Protein AF-A0AAN5PL93-F1 (afdb_monomer_lite)

Secondary structure (DSSP, 8-state):
--S-S----SHHHHTBTTSSSPEEEPTTS-EEEEEE-TTBHHHHHHHHSSPPTT----B-EEEEE-BS-HHHHHHHHHHHHHHHHHHTT-SSHHHHHHH----PPPHHHHHHHS--SPPP-

pLDDT: mean 91.32, std 6.65, range [50.22, 97.56]

InterPro domains:
  IPR001093 IMP dehydrogenase/GMP reductase [PF00478] (1-116)
  IPR013785 Aldolase-type TIM barrel [G3DSA:3.20.20.70] (1-120)
  IPR050139 Guanosine monophosphate reductase [PTHR43170] (2-108)

Structure (mmCIF, N/CA/C/O backbone):
data_AF-A0AAN5PL93-F1
#
_entry.id   AF-A0AAN5PL93-F1
#
loop_
_atom_site.group_PDB
_atom_site.id
_atom_site.type_symbol
_atom_site.label_atom_id
_atom_site.label_alt_id
_atom_site.label_comp_id
_atom_site.label_asym_id
_atom_site.label_entity_id
_atom_site.label_seq_id
_atom_site.pdbx_PDB_ins_code
_atom_site.Cartn_x
_atom_site.Cartn_y
_atom_site.Cartn_z
_atom_site.occupancy
_atom_site.B_iso_or_equiv
_atom_site.auth_seq_id
_atom_site.auth_comp_id
_atom_site.auth_asym_id
_atom_site.auth_atom_id
_atom_site.pdbx_PDB_model_num
ATOM 1 N N . ALA A 1 1 ? 10.162 -5.869 -11.481 1.00 78.00 1 ALA A N 1
ATOM 2 C CA . ALA A 1 1 ? 10.411 -4.452 -11.174 1.00 78.00 1 ALA A CA 1
ATOM 3 C C . ALA A 1 1 ? 11.634 -4.328 -10.265 1.00 78.00 1 ALA A C 1
ATOM 5 O O . ALA A 1 1 ? 12.730 -4.431 -10.782 1.00 78.00 1 ALA A O 1
ATOM 6 N N . PHE A 1 2 ? 11.489 -4.240 -8.940 1.00 90.56 2 PHE A N 1
ATOM 7 C CA . PHE A 1 2 ? 12.619 -4.037 -8.012 1.00 90.56 2 PHE A CA 1
ATOM 8 C C . PHE A 1 2 ? 12.999 -5.291 -7.197 1.00 90.56 2 PHE A C 1
ATOM 10 O O . PHE A 1 2 ? 13.472 -5.187 -6.073 1.00 90.56 2 PHE A O 1
ATOM 17 N N . GLY A 1 3 ? 12.771 -6.485 -7.754 1.00 91.88 3 GLY A N 1
ATOM 18 C CA . GLY A 1 3 ? 13.280 -7.753 -7.205 1.00 91.88 3 GLY A CA 1
ATOM 19 C C . GLY A 1 3 ? 12.397 -8.500 -6.196 1.00 91.88 3 GLY A C 1
ATOM 20 O O . GLY A 1 3 ? 12.710 -9.640 -5.890 1.00 91.88 3 GLY A O 1
ATOM 21 N N . ALA A 1 4 ? 11.294 -7.928 -5.706 1.00 94.69 4 ALA A N 1
ATOM 22 C CA . ALA A 1 4 ? 10.377 -8.657 -4.819 1.00 94.69 4 ALA A CA 1
ATOM 23 C C . ALA A 1 4 ? 9.533 -9.699 -5.581 1.00 94.69 4 ALA A C 1
ATOM 25 O O . ALA A 1 4 ? 8.988 -9.383 -6.645 1.00 94.69 4 ALA A O 1
ATOM 26 N N . ASP A 1 5 ? 9.390 -10.902 -5.014 1.00 92.94 5 ASP A N 1
ATOM 27 C CA . ASP A 1 5 ? 8.534 -11.983 -5.538 1.00 92.94 5 ASP A CA 1
ATOM 28 C C . ASP A 1 5 ? 7.089 -11.900 -5.027 1.00 92.94 5 ASP A C 1
ATOM 30 O O . ASP A 1 5 ? 6.148 -12.291 -5.716 1.00 92.94 5 ASP A O 1
ATOM 34 N N . PHE A 1 6 ? 6.906 -11.354 -3.824 1.00 94.75 6 PHE A N 1
ATOM 35 C CA . PHE A 1 6 ? 5.607 -11.113 -3.204 1.00 94.75 6 PHE A CA 1
ATOM 36 C C . PHE A 1 6 ? 5.630 -9.819 -2.389 1.00 94.75 6 PHE A C 1
ATOM 38 O O . PHE A 1 6 ? 6.686 -9.304 -2.019 1.00 94.75 6 PHE A O 1
ATOM 45 N N . VAL A 1 7 ? 4.440 -9.294 -2.099 1.00 95.12 7 VAL A N 1
ATOM 46 C CA . VAL A 1 7 ? 4.242 -8.120 -1.244 1.00 95.12 7 VAL A CA 1
ATOM 47 C C . VAL A 1 7 ? 3.190 -8.430 -0.187 1.00 95.12 7 VAL A C 1
ATOM 49 O O . VAL A 1 7 ? 2.241 -9.169 -0.441 1.00 95.12 7 VAL A O 1
ATOM 52 N N . MET A 1 8 ? 3.347 -7.849 1.000 1.00 95.75 8 MET A N 1
ATOM 53 C CA . MET A 1 8 ? 2.346 -7.906 2.063 1.00 95.75 8 MET A CA 1
ATOM 54 C C . MET A 1 8 ? 1.644 -6.553 2.153 1.00 95.75 8 MET A C 1
ATOM 56 O O . MET A 1 8 ? 2.301 -5.516 2.222 1.00 95.75 8 MET A O 1
ATOM 60 N N . ILE A 1 9 ? 0.310 -6.560 2.145 1.00 93.75 9 ILE A N 1
ATOM 61 C CA . ILE A 1 9 ? -0.490 -5.337 2.073 1.00 93.75 9 ILE A CA 1
ATOM 62 C C . ILE A 1 9 ? -1.494 -5.307 3.226 1.00 93.75 9 ILE A C 1
ATOM 64 O O . ILE A 1 9 ? -2.423 -6.106 3.269 1.00 93.75 9 ILE A O 1
ATOM 68 N N . GLY A 1 10 ? -1.323 -4.354 4.144 1.00 92.00 10 GLY A N 1
ATOM 69 C CA . GLY A 1 10 ? -2.272 -4.103 5.235 1.00 92.00 10 GLY A CA 1
ATOM 70 C C . GLY A 1 10 ? -3.355 -3.105 4.831 1.00 92.00 10 GLY A C 1
ATOM 71 O O . GLY A 1 10 ? -4.506 -3.469 4.605 1.00 92.00 10 GLY A O 1
ATOM 72 N N . GLY A 1 11 ? -2.975 -1.831 4.687 1.00 90.38 11 GLY A N 1
ATOM 73 C CA . GLY A 1 11 ? -3.920 -0.716 4.539 1.00 90.38 11 GLY A CA 1
ATOM 74 C C . GLY A 1 11 ? -4.930 -0.850 3.391 1.00 90.38 11 GLY A C 1
ATOM 75 O O . GLY A 1 11 ? -6.088 -0.484 3.565 1.00 90.38 11 GLY A O 1
ATOM 76 N N . MET A 1 12 ? -4.548 -1.427 2.243 1.00 91.81 12 MET A N 1
ATOM 77 C CA . MET A 1 12 ? -5.478 -1.581 1.107 1.00 91.81 12 MET A CA 1
ATOM 78 C C . MET A 1 12 ? -6.596 -2.600 1.371 1.00 91.81 12 MET A C 1
ATOM 80 O O . MET A 1 12 ? -7.675 -2.474 0.785 1.00 91.81 12 MET A O 1
ATOM 84 N N . LEU A 1 13 ? -6.330 -3.588 2.235 1.00 94.81 13 LEU A N 1
ATOM 85 C CA . LEU A 1 13 ? -7.234 -4.691 2.575 1.00 94.81 13 LEU A CA 1
ATOM 86 C C . LEU A 1 13 ? -7.936 -4.485 3.924 1.00 94.81 13 LEU A C 1
ATOM 88 O O . LEU A 1 13 ? -8.974 -5.096 4.166 1.00 94.81 13 LEU A O 1
ATOM 92 N N . ALA A 1 14 ? -7.403 -3.617 4.788 1.00 94.75 14 ALA A N 1
ATOM 93 C CA . ALA A 1 14 ? -7.842 -3.436 6.170 1.00 94.75 14 ALA A CA 1
ATOM 94 C C . ALA A 1 14 ? -9.341 -3.122 6.325 1.00 94.75 14 ALA A C 1
ATOM 96 O O . ALA A 1 14 ? -9.969 -3.587 7.274 1.00 94.75 14 ALA A O 1
ATOM 97 N N . GLY A 1 15 ? -9.924 -2.375 5.383 1.00 95.31 15 GLY A N 1
ATOM 98 C CA . GLY A 1 15 ? -11.344 -2.009 5.390 1.00 95.31 15 GLY A CA 1
ATOM 99 C C . GLY A 1 15 ? -12.291 -3.057 4.802 1.00 95.31 15 GLY A C 1
ATOM 100 O O . GLY A 1 15 ? -13.491 -2.805 4.739 1.00 95.31 15 GLY A O 1
ATOM 101 N N . SER A 1 16 ? -11.790 -4.204 4.334 1.00 96.38 16 SER A N 1
ATOM 102 C CA . SER A 1 16 ? -12.627 -5.203 3.660 1.00 96.38 16 SER A CA 1
ATOM 103 C C . SER A 1 16 ? -13.567 -5.950 4.617 1.00 96.38 16 SER A C 1
ATOM 105 O O . SER A 1 16 ? -13.291 -6.080 5.810 1.00 96.38 16 SER A O 1
ATOM 107 N N . ALA A 1 17 ? -14.693 -6.453 4.105 1.00 95.38 17 ALA A N 1
ATOM 108 C CA . ALA A 1 17 ? -15.682 -7.177 4.908 1.00 95.38 17 ALA A CA 1
ATOM 109 C C . ALA A 1 17 ? -15.108 -8.331 5.757 1.00 95.38 17 ALA A C 1
ATOM 111 O O . ALA A 1 17 ? -15.467 -8.401 6.932 1.00 95.38 17 ALA A O 1
ATOM 112 N N . PRO A 1 18 ? -14.180 -9.172 5.253 1.00 94.94 18 PRO A N 1
ATOM 113 C CA . PRO A 1 18 ? -13.646 -10.294 6.028 1.00 94.94 18 PRO A CA 1
ATOM 114 C C . PRO A 1 18 ? -12.702 -9.899 7.172 1.00 94.94 18 PRO A C 1
ATOM 116 O O . PRO A 1 18 ? -12.373 -10.749 7.998 1.00 94.94 18 PRO A O 1
ATOM 119 N N . THR A 1 19 ? -12.203 -8.657 7.221 1.00 94.50 19 THR A N 1
ATOM 120 C CA . THR A 1 19 ? -11.277 -8.255 8.292 1.00 94.50 19 THR A CA 1
ATOM 121 C C . THR A 1 19 ? -12.001 -8.186 9.642 1.00 94.50 19 THR A C 1
ATOM 123 O O . THR A 1 19 ? -13.214 -7.987 9.690 1.00 94.50 19 THR A O 1
ATOM 126 N N . PRO A 1 20 ? -11.305 -8.335 10.777 1.00 92.19 20 PRO A N 1
ATOM 127 C CA . PRO A 1 20 ? -11.929 -8.166 12.088 1.00 92.19 20 PRO A CA 1
ATOM 128 C C . PRO A 1 20 ? -12.345 -6.706 12.351 1.00 92.19 20 PRO A C 1
ATOM 130 O O . PRO A 1 20 ? -11.899 -5.781 11.669 1.00 92.19 20 PRO A O 1
ATOM 133 N N . GLY A 1 21 ? -13.175 -6.504 13.378 1.00 89.56 21 GLY A N 1
ATOM 134 C CA . GLY A 1 21 ? -13.620 -5.184 13.836 1.00 89.56 21 GLY A CA 1
ATOM 135 C C . GLY A 1 21 ? -14.966 -4.741 13.259 1.00 89.56 21 GLY A C 1
ATOM 136 O O . GLY A 1 21 ? -15.408 -5.216 12.213 1.00 89.56 21 GLY A O 1
ATOM 137 N N . GLU A 1 22 ? -15.615 -3.825 13.972 1.00 93.06 22 GLU A N 1
ATOM 138 C CA . GLU A 1 22 ? -16.946 -3.326 13.632 1.00 93.06 22 GLU A CA 1
ATOM 139 C C . GLU A 1 22 ? -16.925 -2.376 12.430 1.00 93.06 22 GLU A C 1
ATOM 141 O O . GLU A 1 22 ? -15.954 -1.650 12.189 1.00 93.06 22 GLU A O 1
ATOM 146 N N . VAL A 1 23 ? -18.028 -2.383 11.682 1.00 96.81 23 VAL A N 1
ATOM 147 C CA . VAL A 1 23 ? -18.294 -1.402 10.630 1.00 96.81 23 VAL A CA 1
ATOM 148 C C . VAL A 1 23 ? -18.991 -0.209 11.272 1.00 96.81 23 VAL A C 1
ATOM 150 O O . VAL A 1 23 ? -20.101 -0.334 11.781 1.00 96.81 23 VAL A O 1
ATOM 153 N N . ILE A 1 24 ? -18.334 0.945 11.240 1.00 96.75 24 ILE A N 1
ATOM 154 C CA . ILE A 1 24 ? -18.824 2.191 11.825 1.00 96.75 24 ILE A CA 1
ATOM 155 C C . ILE A 1 24 ? -19.510 2.986 10.719 1.00 96.75 24 ILE A C 1
ATOM 157 O O . ILE A 1 24 ? -18.879 3.323 9.715 1.00 96.75 24 ILE A O 1
ATOM 161 N N . GLN A 1 25 ? -20.791 3.293 10.905 1.00 97.12 25 GLN A N 1
ATOM 162 C CA . GLN A 1 25 ? -21.513 4.217 10.039 1.00 97.12 25 GLN A CA 1
ATOM 163 C C . GLN A 1 25 ? -21.295 5.650 10.527 1.00 97.12 25 GLN A C 1
ATOM 165 O O . GLN A 1 25 ? -21.429 5.933 11.716 1.00 97.12 25 GLN A O 1
ATOM 170 N N . LYS A 1 26 ? -20.913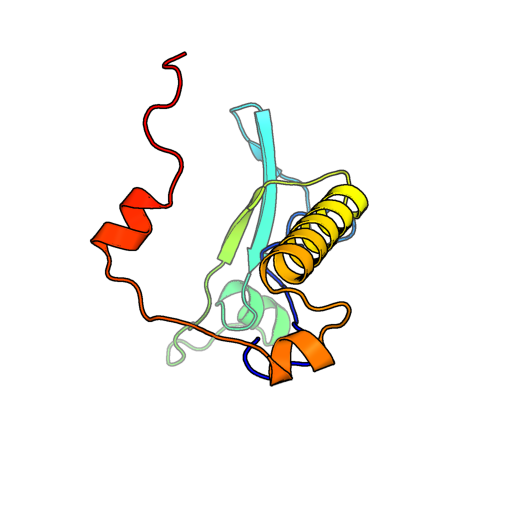 6.534 9.611 1.00 96.38 26 LYS A N 1
ATOM 171 C CA . LYS A 1 26 ? -20.701 7.960 9.854 1.00 96.38 26 LYS A CA 1
ATOM 172 C C . LYS A 1 26 ? -21.972 8.748 9.551 1.00 96.38 26 LYS A C 1
ATOM 174 O O . LYS A 1 26 ? -22.845 8.273 8.824 1.00 96.38 26 LYS A O 1
ATOM 179 N N . ASP A 1 27 ? -22.046 9.964 10.085 1.00 95.38 27 ASP A N 1
ATOM 180 C CA . ASP A 1 27 ? -23.207 10.851 9.925 1.00 95.38 27 ASP A CA 1
ATOM 181 C C . ASP A 1 27 ? -23.460 11.234 8.456 1.00 95.38 27 ASP A C 1
ATOM 183 O O . ASP A 1 27 ? -24.599 11.471 8.062 1.00 95.38 27 ASP A O 1
ATOM 187 N N . ASP A 1 28 ? -22.414 11.233 7.623 1.00 95.06 28 ASP A N 1
ATOM 188 C CA . ASP A 1 28 ? -22.491 11.456 6.172 1.00 95.06 28 ASP A CA 1
ATOM 189 C C . ASP A 1 28 ? -22.942 10.211 5.376 1.00 95.06 28 ASP A C 1
ATOM 191 O O . ASP A 1 28 ? -22.981 10.228 4.146 1.00 95.06 28 ASP A O 1
ATOM 195 N N . GLY A 1 29 ? -23.276 9.116 6.067 1.00 94.56 29 GLY A N 1
ATOM 196 C CA . GLY A 1 29 ? -23.685 7.844 5.477 1.00 94.56 29 GLY A CA 1
ATOM 197 C C . GLY A 1 29 ? -22.528 6.947 5.032 1.00 94.56 29 GLY A C 1
ATOM 198 O O . GLY A 1 29 ? -22.772 5.793 4.667 1.00 94.56 29 GLY A O 1
ATOM 199 N N . SER A 1 30 ? -21.278 7.419 5.089 1.00 96.06 30 SER A N 1
ATOM 200 C CA . SER A 1 30 ? -20.113 6.593 4.781 1.00 96.06 30 SER A CA 1
ATOM 201 C C . SER A 1 30 ? -19.915 5.501 5.837 1.00 96.06 30 SER A C 1
ATOM 203 O O . SER A 1 30 ? -20.298 5.626 7.002 1.00 96.06 30 SER A O 1
ATOM 205 N N . LYS A 1 31 ? -19.332 4.376 5.418 1.00 97.50 31 LYS A N 1
ATOM 206 C CA . LYS A 1 31 ? -18.980 3.264 6.305 1.00 97.50 31 LYS A CA 1
ATOM 207 C C . LYS A 1 31 ? -17.468 3.151 6.374 1.00 97.50 31 LYS A C 1
ATOM 209 O O . LYS A 1 31 ? -16.798 3.171 5.342 1.00 97.50 31 LYS A O 1
ATOM 214 N N . VAL A 1 32 ? -16.933 2.987 7.576 1.00 97.31 32 VAL A N 1
ATOM 215 C CA . VAL A 1 32 ? -15.494 2.822 7.814 1.00 97.31 32 VAL A CA 1
ATOM 216 C C . VAL A 1 32 ? -15.224 1.662 8.766 1.00 97.31 32 VAL A C 1
ATOM 218 O O . VAL A 1 32 ? -16.110 1.221 9.497 1.00 97.31 32 VAL A O 1
ATOM 221 N N . LYS A 1 33 ? -13.983 1.175 8.784 1.00 96.50 33 LYS A N 1
ATOM 222 C CA . LYS A 1 33 ? -13.464 0.278 9.826 1.00 96.50 33 LYS A CA 1
ATOM 223 C C . LYS A 1 33 ? -12.248 0.900 10.487 1.00 96.50 33 LYS A C 1
ATOM 225 O O . LYS A 1 33 ? -11.500 1.644 9.851 1.00 96.50 33 LYS A O 1
ATOM 230 N N . ARG A 1 34 ? -12.015 0.556 11.754 1.00 94.00 34 ARG A N 1
ATOM 231 C CA . ARG A 1 34 ? -10.789 0.951 12.450 1.00 94.00 34 ARG A CA 1
ATOM 232 C C . ARG A 1 34 ? -9.615 0.096 11.978 1.00 94.00 34 ARG A C 1
ATOM 234 O O . ARG A 1 34 ? -9.681 -1.129 12.006 1.00 94.00 34 ARG A O 1
ATOM 241 N N . TYR A 1 35 ? -8.526 0.749 11.593 1.00 94.00 35 TYR A N 1
ATOM 242 C CA . TYR A 1 35 ? -7.263 0.123 11.227 1.00 94.00 35 TYR A CA 1
ATOM 243 C C . TYR A 1 35 ? -6.144 0.688 12.095 1.00 94.00 35 TYR A C 1
ATOM 245 O O . TYR A 1 35 ? -5.967 1.900 12.195 1.00 94.00 35 TYR A O 1
ATOM 253 N N . ARG A 1 36 ? -5.370 -0.192 12.727 1.00 92.62 36 ARG A N 1
ATOM 254 C CA . ARG A 1 36 ? -4.293 0.198 13.637 1.00 92.62 36 ARG A CA 1
ATOM 255 C C . ARG A 1 36 ? -3.017 -0.558 13.313 1.00 92.62 36 ARG A C 1
ATOM 257 O O . ARG A 1 36 ? -3.043 -1.775 13.146 1.00 92.62 36 ARG A O 1
ATOM 264 N N . GLY A 1 37 ? -1.904 0.167 13.230 1.00 89.56 37 GLY A N 1
ATOM 265 C CA . GLY A 1 37 ? -0.586 -0.459 13.156 1.00 89.56 37 GLY A CA 1
ATOM 266 C C . GLY A 1 37 ? -0.253 -1.161 14.473 1.00 89.56 37 GLY A C 1
ATOM 267 O O . GLY A 1 37 ? -0.617 -0.666 15.533 1.00 89.56 37 GLY A O 1
ATOM 268 N N . MET A 1 38 ? 0.465 -2.286 14.430 1.00 89.19 38 MET A N 1
ATOM 269 C CA . MET A 1 38 ? 0.799 -3.057 15.642 1.00 89.19 38 MET A CA 1
ATOM 270 C C . MET A 1 38 ? 1.665 -2.287 16.651 1.00 89.19 38 MET A C 1
ATOM 272 O O . MET A 1 38 ? 1.649 -2.598 17.837 1.00 89.19 38 MET A O 1
ATOM 276 N N . ALA A 1 39 ? 2.390 -1.266 16.190 1.00 87.69 39 ALA A N 1
ATOM 277 C CA . ALA A 1 39 ? 3.156 -0.354 17.036 1.00 87.69 39 ALA A CA 1
ATOM 278 C C . ALA A 1 39 ? 2.339 0.854 17.539 1.00 87.69 39 ALA A C 1
ATOM 280 O O . ALA A 1 39 ? 2.907 1.778 18.121 1.00 87.69 39 ALA A O 1
ATOM 281 N N . SER A 1 40 ? 1.026 0.896 17.282 1.00 88.62 40 SER A N 1
ATOM 282 C CA . SER A 1 40 ? 0.156 1.929 17.839 1.00 88.62 40 SER A CA 1
ATOM 283 C C . SER A 1 40 ? -0.150 1.643 19.301 1.00 88.62 40 SER A C 1
ATOM 285 O O . SER A 1 40 ? -0.194 0.488 19.728 1.00 88.62 40 SER A O 1
ATOM 287 N N . ARG A 1 41 ? -0.426 2.707 20.056 1.00 88.38 41 ARG A N 1
ATOM 288 C CA . ARG A 1 41 ? -0.809 2.602 21.464 1.00 88.38 41 ARG A CA 1
ATOM 289 C C . ARG A 1 41 ? -1.999 1.663 21.663 1.00 88.38 41 ARG A C 1
ATOM 291 O O . ARG A 1 41 ? -1.928 0.769 22.489 1.00 88.38 41 ARG A O 1
ATOM 298 N N . GLU A 1 42 ? -3.046 1.809 20.852 1.00 86.38 42 GLU A N 1
ATOM 299 C CA . GLU A 1 42 ? -4.256 0.980 20.942 1.00 86.38 42 GLU A CA 1
ATOM 300 C C . GLU A 1 42 ? -3.961 -0.513 20.702 1.00 86.38 42 GLU A C 1
ATOM 302 O O . GLU A 1 42 ? -4.522 -1.378 21.373 1.00 86.38 42 GLU A O 1
ATOM 307 N N . ALA A 1 43 ? -3.076 -0.836 19.751 1.00 88.31 43 ALA A N 1
ATOM 308 C CA . ALA A 1 43 ? -2.697 -2.219 19.470 1.00 88.31 43 ALA A CA 1
ATOM 309 C C . ALA A 1 43 ? -1.800 -2.802 20.571 1.00 88.31 43 ALA A C 1
ATOM 311 O O . ALA A 1 43 ? -1.999 -3.944 20.984 1.00 88.31 43 ALA A O 1
ATOM 312 N N . GLN A 1 44 ? -0.842 -2.015 21.064 1.00 89.50 44 GLN A N 1
ATOM 313 C CA . GLN A 1 44 ? 0.043 -2.415 22.154 1.00 89.50 44 GLN A CA 1
ATOM 314 C C . GLN A 1 44 ? -0.730 -2.612 23.456 1.00 89.50 44 GLN A C 1
ATOM 316 O O . GLN A 1 44 ? -0.529 -3.624 24.117 1.00 89.50 44 GLN A O 1
ATOM 321 N N . GLU A 1 45 ? -1.656 -1.711 23.782 1.00 89.88 45 GLU A N 1
ATOM 322 C CA . GLU A 1 45 ? -2.502 -1.822 24.971 1.00 89.88 45 GLU A CA 1
ATOM 323 C C . GLU A 1 45 ? -3.415 -3.048 24.915 1.00 89.88 45 GLU A C 1
ATOM 325 O O . GLU A 1 45 ? -3.556 -3.759 25.909 1.00 89.88 45 GLU A O 1
ATOM 330 N N . ALA A 1 46 ? -3.968 -3.358 23.739 1.00 87.56 46 ALA A N 1
ATOM 331 C CA . ALA A 1 46 ? -4.781 -4.554 23.545 1.00 87.56 46 ALA A CA 1
ATOM 332 C C . ALA A 1 46 ? -3.980 -5.867 23.640 1.00 87.56 46 ALA A C 1
ATOM 334 O O . ALA A 1 46 ? -4.549 -6.889 24.014 1.00 87.56 46 ALA A O 1
ATOM 335 N N . PHE A 1 47 ? -2.691 -5.865 23.275 1.00 85.69 47 PHE A N 1
ATOM 336 C CA . PHE A 1 47 ? -1.871 -7.083 23.213 1.00 85.69 47 PHE A CA 1
ATOM 337 C C . PHE A 1 47 ? -1.002 -7.312 24.460 1.00 85.69 47 PHE A C 1
ATOM 339 O O . PHE A 1 47 ? -0.830 -8.449 24.889 1.00 85.69 47 PHE A O 1
ATOM 346 N N . LEU A 1 48 ? -0.440 -6.246 25.033 1.00 85.12 48 LEU A N 1
ATOM 347 C CA . LEU A 1 48 ? 0.530 -6.284 26.135 1.00 85.12 48 LEU A CA 1
ATOM 348 C C . LEU A 1 48 ? -0.016 -5.688 27.442 1.00 85.12 48 LEU A C 1
ATOM 350 O O . LEU A 1 48 ? 0.679 -5.730 28.457 1.00 85.12 48 LEU A O 1
ATOM 354 N N . GLY A 1 49 ? -1.229 -5.129 27.435 1.00 84.94 49 GLY A N 1
ATOM 355 C CA . GLY A 1 49 ? -1.746 -4.326 28.542 1.00 84.94 49 GLY A CA 1
ATOM 356 C C . GLY A 1 49 ? -1.187 -2.902 28.534 1.00 84.94 49 GLY A C 1
ATOM 357 O O . GLY A 1 49 ? -0.591 -2.462 27.555 1.00 84.94 49 GLY A O 1
ATOM 358 N N . GLN A 1 50 ? -1.400 -2.159 29.624 1.00 85.38 50 GLN A N 1
ATOM 359 C CA . GLN A 1 50 ? -1.110 -0.723 29.679 1.00 85.38 50 GLN A CA 1
ATOM 360 C C . GLN A 1 50 ? 0.306 -0.389 29.189 1.00 85.38 50 GLN A C 1
ATOM 362 O O . GLN A 1 50 ? 1.310 -0.894 29.693 1.00 85.38 50 GLN A O 1
ATOM 367 N N . MET A 1 51 ? 0.377 0.510 28.211 1.00 79.44 51 MET A N 1
ATOM 368 C CA . MET A 1 51 ? 1.641 0.994 27.687 1.00 79.44 51 MET A CA 1
ATOM 369 C C . MET A 1 51 ? 2.318 1.882 28.738 1.00 79.44 51 MET A C 1
ATOM 371 O O . MET A 1 51 ? 1.737 2.862 29.202 1.00 79.44 51 MET A O 1
ATOM 375 N N . HIS A 1 52 ? 3.542 1.528 29.134 1.00 81.62 52 HIS A N 1
ATOM 376 C CA . HIS A 1 52 ? 4.315 2.335 30.079 1.00 81.62 52 HIS A CA 1
ATOM 377 C C . HIS A 1 52 ? 4.623 3.727 29.508 1.00 81.62 52 HIS A C 1
ATOM 379 O O . HIS A 1 52 ? 4.962 3.845 28.334 1.00 81.62 52 HIS A O 1
ATOM 385 N N . GLU A 1 53 ? 4.604 4.754 30.363 1.00 80.25 53 GLU A N 1
ATOM 386 C CA . GLU A 1 53 ? 4.804 6.164 29.977 1.00 80.25 53 GLU A CA 1
ATOM 387 C C . GLU A 1 53 ? 6.145 6.454 29.288 1.00 80.25 53 GLU A C 1
ATOM 389 O O . GLU A 1 53 ? 6.251 7.400 28.515 1.00 80.25 53 GLU A O 1
ATOM 394 N N . TRP A 1 54 ? 7.172 5.639 29.538 1.00 83.75 54 TRP A N 1
ATOM 395 C CA . TRP A 1 54 ? 8.487 5.792 28.909 1.00 83.75 54 TRP A CA 1
ATOM 396 C C . TRP A 1 54 ? 8.555 5.235 27.478 1.00 83.75 54 TRP A C 1
ATOM 398 O O . TRP A 1 54 ? 9.556 5.444 26.795 1.00 83.75 54 TRP A O 1
ATOM 408 N N . LYS A 1 55 ? 7.530 4.507 27.017 1.00 83.00 55 LYS A N 1
ATOM 409 C CA . LYS A 1 55 ? 7.444 4.012 25.639 1.00 83.00 55 LYS A CA 1
ATOM 410 C C . LYS A 1 55 ? 6.672 5.007 24.776 1.00 83.00 55 LYS A C 1
ATOM 412 O O . LYS A 1 55 ? 5.615 5.493 25.168 1.00 83.00 55 LYS A O 1
ATOM 417 N N . THR A 1 56 ? 7.152 5.222 23.556 1.00 86.31 56 THR A N 1
ATOM 418 C CA . THR A 1 56 ? 6.472 6.040 22.543 1.00 86.31 56 THR A CA 1
ATOM 419 C C . THR A 1 56 ? 5.855 5.136 21.485 1.00 86.31 56 THR A C 1
ATOM 421 O O . THR A 1 56 ? 6.480 4.172 21.046 1.00 86.31 56 THR A O 1
ATOM 424 N N . ALA A 1 57 ? 4.616 5.424 21.087 1.00 88.69 57 ALA A N 1
ATOM 425 C CA . ALA A 1 57 ? 3.953 4.686 20.022 1.00 88.69 57 ALA A CA 1
ATOM 426 C C . ALA A 1 57 ? 4.502 5.147 18.667 1.00 88.69 57 ALA A C 1
ATOM 428 O O . ALA A 1 57 ? 4.487 6.337 18.364 1.00 88.69 57 ALA A O 1
ATOM 429 N N . GLU A 1 58 ? 4.968 4.203 17.853 1.00 88.62 58 GLU A N 1
ATOM 430 C CA . GLU A 1 58 ? 5.498 4.472 16.507 1.00 88.62 58 GLU A CA 1
ATOM 431 C C . GLU A 1 58 ? 4.425 4.288 15.423 1.00 88.62 58 GLU A C 1
ATOM 433 O O . GLU A 1 58 ? 4.569 4.754 14.294 1.00 88.62 58 GLU A O 1
ATOM 438 N N . GLY A 1 59 ? 3.332 3.597 15.761 1.00 87.00 59 GLY A N 1
ATOM 439 C CA . GLY A 1 59 ? 2.196 3.371 14.877 1.00 87.00 59 GLY A CA 1
ATOM 440 C C . GLY A 1 59 ? 1.014 4.285 15.183 1.00 87.00 59 GLY A C 1
ATOM 441 O O . GLY A 1 59 ? 0.818 4.743 16.308 1.00 87.00 59 GLY A O 1
ATOM 442 N N . VAL A 1 60 ? 0.157 4.469 14.182 1.00 88.81 60 VAL A N 1
ATOM 443 C CA . VAL A 1 60 ? -1.108 5.200 14.313 1.00 88.81 60 VAL A CA 1
ATOM 444 C C . VAL A 1 60 ? -2.306 4.258 14.219 1.00 88.81 60 VAL A C 1
ATOM 446 O O . VAL A 1 60 ? -2.240 3.187 13.605 1.00 88.81 60 VAL A O 1
ATOM 449 N N . ALA A 1 61 ? -3.404 4.668 14.847 1.00 90.25 61 ALA A N 1
ATOM 450 C CA . ALA A 1 61 ? -4.734 4.136 14.593 1.00 90.25 61 ALA A CA 1
ATOM 451 C C . ALA A 1 61 ? -5.491 5.141 13.722 1.00 90.25 61 ALA A C 1
ATOM 453 O O . ALA A 1 61 ? -5.404 6.349 13.932 1.00 90.25 61 ALA A O 1
ATOM 454 N N . THR A 1 62 ? -6.194 4.644 12.716 1.00 92.31 62 THR A N 1
ATOM 455 C CA . THR A 1 62 ? -6.947 5.452 11.762 1.00 92.31 62 THR A CA 1
ATOM 456 C C . THR A 1 62 ? -8.216 4.722 11.344 1.00 92.31 62 THR A C 1
ATOM 458 O O . THR A 1 62 ? -8.453 3.570 11.718 1.00 92.31 62 THR A O 1
ATOM 461 N N . GLU A 1 63 ? -9.046 5.396 10.567 1.00 94.69 63 GLU A N 1
ATOM 462 C CA . GLU A 1 63 ? -10.229 4.818 9.957 1.00 94.69 63 GLU A CA 1
ATOM 463 C C . GLU A 1 63 ? -9.979 4.648 8.464 1.00 94.69 63 GLU A C 1
ATOM 465 O O . GLU A 1 63 ? -9.409 5.516 7.805 1.00 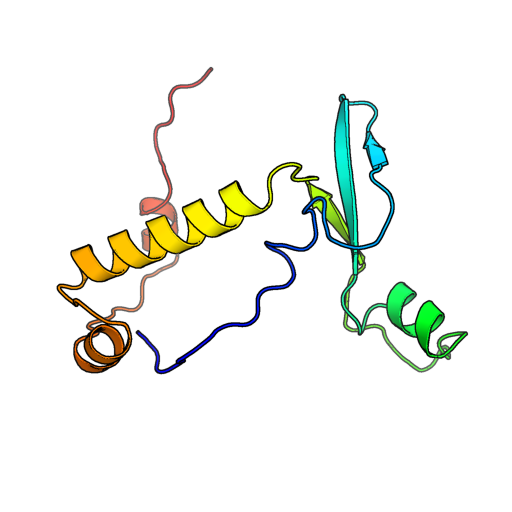94.69 63 GLU A O 1
ATOM 470 N N . VAL A 1 64 ? -10.387 3.502 7.933 1.00 95.19 64 VAL A N 1
ATOM 471 C CA . VAL A 1 64 ? -10.287 3.185 6.509 1.00 95.19 64 VAL A CA 1
ATOM 472 C C . VAL A 1 64 ? -11.685 2.949 5.945 1.00 95.19 64 VAL A C 1
ATOM 474 O O . VAL A 1 64 ? -12.519 2.370 6.647 1.00 95.19 64 VAL A O 1
ATOM 477 N N . PRO A 1 65 ? -11.966 3.354 4.693 1.00 95.81 65 PRO A N 1
ATOM 478 C CA . PRO A 1 65 ? -13.259 3.100 4.069 1.00 95.81 65 PRO A CA 1
ATOM 479 C C . PRO A 1 65 ? -13.620 1.615 4.099 1.00 95.81 65 PRO A C 1
ATOM 481 O O . PRO A 1 65 ? -12.790 0.757 3.783 1.00 95.81 65 PRO A O 1
ATOM 484 N N . PHE A 1 66 ? -14.862 1.319 4.470 1.00 96.88 66 PHE A N 1
ATOM 485 C CA . PHE A 1 66 ? -15.397 -0.031 4.438 1.00 96.88 66 PHE A CA 1
ATOM 486 C C . PHE A 1 66 ? -15.589 -0.478 2.991 1.00 96.88 66 PHE A C 1
ATOM 488 O O . PHE A 1 66 ? -16.162 0.243 2.175 1.00 96.88 66 PHE A O 1
ATOM 495 N N . LYS A 1 67 ? -15.128 -1.687 2.681 1.00 94.69 67 LYS A N 1
ATOM 496 C CA . LYS A 1 67 ? -15.245 -2.291 1.356 1.00 94.69 67 LYS A CA 1
ATOM 497 C C . LYS A 1 67 ? -15.954 -3.630 1.477 1.00 94.69 67 LYS A C 1
ATOM 499 O O . LYS A 1 67 ? -15.392 -4.595 1.989 1.00 94.69 67 LYS A O 1
ATOM 504 N N . GLU A 1 68 ? -17.187 -3.683 0.995 1.00 92.69 68 GLU A N 1
ATOM 505 C CA . GLU A 1 68 ? -18.032 -4.872 1.120 1.00 92.69 68 GLU A CA 1
ATOM 506 C C . GLU A 1 68 ? -17.542 -6.039 0.254 1.00 92.69 68 GLU A C 1
ATOM 508 O O . GLU A 1 68 ? -17.543 -7.179 0.705 1.00 92.69 68 GLU A O 1
ATOM 513 N N . ASN A 1 69 ? -17.058 -5.748 -0.957 1.00 93.88 69 ASN A N 1
ATOM 514 C CA . ASN A 1 69 ? -16.580 -6.749 -1.906 1.00 93.88 69 ASN A CA 1
ATOM 515 C C . ASN A 1 69 ? -15.037 -6.864 -1.878 1.00 93.88 69 ASN A C 1
ATOM 517 O O . ASN A 1 69 ? -14.364 -6.054 -2.526 1.00 93.88 69 ASN A O 1
ATOM 521 N N . PRO A 1 70 ? -14.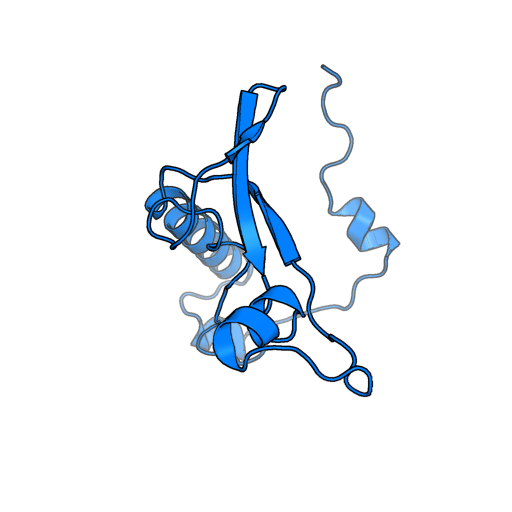449 -7.841 -1.159 1.00 92.44 70 PRO A N 1
ATOM 522 C CA . PRO A 1 70 ? -13.001 -8.055 -1.154 1.00 92.44 70 PRO A CA 1
ATOM 523 C C . PRO A 1 70 ? -12.468 -8.515 -2.517 1.00 92.44 70 PRO A C 1
ATOM 525 O O . PRO A 1 70 ? -11.373 -8.106 -2.902 1.00 92.44 70 PRO A O 1
ATOM 528 N N . ASP A 1 71 ? -13.242 -9.300 -3.269 1.00 94.88 71 ASP A N 1
ATOM 529 C CA . ASP A 1 71 ? -12.822 -9.833 -4.569 1.00 94.88 71 ASP A CA 1
ATOM 530 C C . ASP A 1 71 ? -12.618 -8.711 -5.588 1.00 94.88 71 ASP A C 1
ATOM 532 O O . ASP A 1 71 ? -11.679 -8.762 -6.379 1.00 94.88 71 ASP A O 1
ATOM 536 N N . GLY A 1 72 ? -13.429 -7.651 -5.511 1.00 95.06 72 GLY A N 1
ATOM 537 C CA . GLY A 1 72 ? -13.240 -6.440 -6.311 1.00 95.06 72 GLY A CA 1
ATOM 538 C C . GLY A 1 72 ? -11.878 -5.780 -6.064 1.00 95.06 72 GLY A C 1
ATOM 539 O O . GLY A 1 72 ? -11.184 -5.424 -7.010 1.00 95.06 72 GLY A O 1
ATOM 540 N N . ILE A 1 73 ? -11.435 -5.710 -4.803 1.00 94.31 73 ILE A N 1
ATOM 541 C CA . ILE A 1 73 ? -10.119 -5.147 -4.452 1.00 94.31 73 ILE A CA 1
ATOM 542 C C . ILE A 1 73 ? -8.995 -5.983 -5.071 1.00 94.31 73 ILE A C 1
ATOM 544 O O . ILE A 1 73 ? -8.033 -5.438 -5.611 1.00 94.31 73 ILE A O 1
ATOM 548 N N . ILE A 1 74 ? -9.103 -7.309 -4.978 1.00 95.56 74 ILE A N 1
ATOM 549 C CA . ILE A 1 74 ? -8.100 -8.227 -5.523 1.00 95.56 74 ILE A CA 1
ATOM 550 C C . ILE A 1 74 ? -8.082 -8.159 -7.053 1.00 95.56 74 ILE A C 1
ATOM 552 O O . ILE A 1 74 ? -7.004 -8.097 -7.647 1.00 95.56 74 ILE A O 1
ATOM 556 N N . ALA A 1 75 ? -9.254 -8.117 -7.688 1.00 96.81 75 ALA A N 1
ATOM 557 C CA . ALA A 1 75 ? -9.384 -7.971 -9.131 1.00 96.81 75 ALA A CA 1
ATOM 558 C C . ALA A 1 75 ? -8.730 -6.674 -9.634 1.00 96.81 75 ALA A C 1
ATOM 560 O O . ALA A 1 75 ? -7.972 -6.731 -10.602 1.00 96.81 75 ALA A O 1
ATOM 561 N N . ASP A 1 76 ? -8.930 -5.546 -8.945 1.00 95.94 76 ASP A N 1
ATOM 562 C CA . ASP A 1 76 ? -8.304 -4.263 -9.291 1.00 95.94 76 ASP A CA 1
ATOM 563 C C . ASP A 1 76 ? -6.773 -4.319 -9.187 1.00 95.94 76 ASP A C 1
ATOM 565 O O . ASP A 1 76 ? -6.062 -3.871 -10.092 1.00 95.94 76 ASP A O 1
ATOM 569 N N . ILE A 1 77 ? -6.241 -4.919 -8.114 1.00 95.81 77 ILE A N 1
ATOM 570 C CA . ILE A 1 77 ? -4.791 -5.103 -7.932 1.00 95.81 77 ILE A CA 1
ATOM 571 C C . ILE A 1 77 ? -4.214 -5.961 -9.066 1.00 95.81 77 ILE A C 1
ATOM 573 O O . ILE A 1 77 ? -3.199 -5.600 -9.669 1.00 95.81 77 ILE A O 1
ATOM 577 N N . ILE A 1 78 ? -4.863 -7.086 -9.382 1.00 96.44 78 ILE A N 1
ATOM 578 C CA . ILE A 1 78 ? -4.441 -7.983 -10.465 1.00 96.44 78 ILE A CA 1
ATOM 579 C C . ILE A 1 78 ? -4.531 -7.273 -11.821 1.00 96.44 78 ILE A C 1
ATOM 581 O O . ILE A 1 78 ? -3.626 -7.416 -12.646 1.00 96.44 78 ILE A O 1
ATOM 585 N N . GLY A 1 79 ? -5.590 -6.496 -12.053 1.00 97.56 79 GLY A N 1
ATOM 586 C CA . GLY A 1 79 ? -5.777 -5.701 -13.264 1.00 97.56 79 GLY A CA 1
ATOM 587 C C . GLY A 1 79 ? -4.643 -4.697 -13.464 1.00 97.56 79 GLY A C 1
ATOM 588 O O . GLY A 1 79 ? -4.018 -4.679 -14.524 1.00 97.56 79 GLY A O 1
ATOM 589 N N . GLY A 1 80 ? -4.305 -3.928 -12.426 1.00 96.12 80 GLY A N 1
ATOM 590 C CA . GLY A 1 80 ? -3.179 -2.993 -12.453 1.00 96.12 80 GLY A CA 1
ATOM 591 C C . GLY A 1 80 ? -1.836 -3.682 -12.713 1.00 96.12 80 GLY A C 1
ATOM 592 O O . GLY A 1 80 ? -1.052 -3.213 -13.540 1.00 96.12 80 GLY A O 1
ATOM 593 N N . LEU A 1 81 ? -1.589 -4.831 -12.073 1.00 95.38 81 LEU A N 1
ATOM 594 C CA . LEU A 1 81 ? -0.369 -5.614 -12.283 1.00 95.38 81 LEU A CA 1
ATOM 595 C C . LEU A 1 81 ? -0.243 -6.109 -13.732 1.00 95.38 81 LEU A C 1
ATOM 597 O O . LEU A 1 81 ? 0.818 -5.965 -14.338 1.00 95.38 81 LEU A O 1
ATOM 601 N N . ARG A 1 82 ? -1.322 -6.657 -14.305 1.00 96.06 82 ARG A N 1
ATOM 602 C CA . ARG A 1 82 ? -1.355 -7.140 -15.698 1.00 96.06 82 ARG A CA 1
ATOM 603 C C . ARG A 1 82 ? -1.149 -6.010 -16.707 1.00 96.06 82 ARG A C 1
ATOM 605 O O . ARG A 1 82 ? -0.382 -6.171 -17.657 1.00 96.06 82 ARG A O 1
AT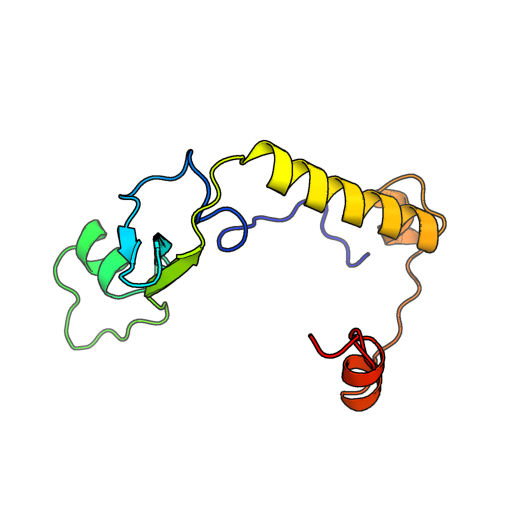OM 612 N N . SER A 1 83 ? -1.770 -4.856 -16.479 1.00 96.25 83 SER A N 1
ATOM 613 C CA . SER A 1 83 ? -1.545 -3.660 -17.300 1.00 96.25 83 SER A CA 1
ATOM 614 C C . SER A 1 83 ? -0.088 -3.198 -17.225 1.00 96.25 83 SER A C 1
ATOM 616 O O . SER A 1 83 ? 0.531 -2.936 -18.253 1.00 96.25 83 SER A O 1
ATOM 618 N N . GLY A 1 84 ? 0.501 -3.176 -16.024 1.00 93.56 84 GLY A N 1
ATOM 619 C CA . GLY A 1 84 ? 1.913 -2.835 -15.833 1.00 93.56 84 GLY A CA 1
ATOM 620 C C . GLY A 1 84 ? 2.872 -3.786 -16.556 1.00 93.56 84 GLY A C 1
ATOM 621 O O . GLY A 1 84 ? 3.821 -3.332 -17.191 1.00 93.56 84 GLY A O 1
ATOM 622 N N . LEU A 1 85 ? 2.602 -5.094 -16.512 1.00 95.06 85 LEU A N 1
ATOM 623 C CA . LEU A 1 85 ? 3.346 -6.110 -17.268 1.00 95.06 85 LEU A CA 1
ATOM 624 C C . LEU A 1 85 ? 3.278 -5.864 -18.783 1.00 95.06 85 LEU A C 1
ATOM 626 O O . LEU A 1 85 ? 4.307 -5.898 -19.458 1.00 95.06 85 LEU A O 1
ATOM 630 N N . THR A 1 86 ? 2.092 -5.516 -19.290 1.00 94.81 86 THR A N 1
ATOM 631 C CA . THR A 1 86 ? 1.869 -5.201 -20.710 1.00 94.81 86 THR A CA 1
ATOM 632 C C . THR A 1 86 ? 2.695 -3.991 -21.152 1.00 94.81 86 THR A C 1
ATOM 634 O O . THR A 1 86 ? 3.413 -4.072 -22.147 1.00 94.81 86 THR A O 1
ATOM 637 N N . TYR A 1 87 ? 2.668 -2.885 -20.397 1.00 91.56 87 TYR A N 1
ATOM 638 C CA . TYR A 1 87 ? 3.455 -1.685 -20.724 1.00 91.56 87 TYR A CA 1
ATOM 639 C C . TYR A 1 87 ? 4.967 -1.914 -20.668 1.00 91.56 87 TYR A C 1
ATOM 641 O O . TYR A 1 87 ? 5.719 -1.257 -21.383 1.00 91.56 87 TYR A O 1
ATOM 649 N N . ALA A 1 88 ? 5.414 -2.848 -19.832 1.00 92.25 88 ALA A N 1
ATOM 650 C CA . ALA A 1 88 ? 6.819 -3.212 -19.713 1.00 92.25 88 ALA A CA 1
ATOM 651 C C . ALA A 1 88 ? 7.270 -4.293 -20.715 1.00 92.25 88 ALA A C 1
ATOM 653 O O . ALA A 1 88 ? 8.453 -4.636 -20.729 1.00 92.25 88 ALA A O 1
ATOM 654 N N . GLY A 1 89 ? 6.362 -4.852 -21.526 1.00 94.25 89 GLY A N 1
ATOM 655 C CA . GLY A 1 89 ? 6.678 -5.940 -22.456 1.00 94.25 89 GLY A CA 1
ATOM 656 C C . GLY A 1 89 ? 7.195 -7.202 -21.752 1.00 94.25 89 GLY A C 1
ATOM 657 O O . GLY A 1 89 ? 8.202 -7.788 -22.173 1.00 94.25 89 GLY A O 1
ATOM 658 N N . ALA A 1 90 ? 6.552 -7.576 -20.642 1.00 95.56 90 ALA A N 1
ATOM 659 C CA . ALA A 1 90 ? 6.887 -8.751 -19.845 1.00 95.56 90 ALA A CA 1
ATOM 660 C C . ALA A 1 90 ? 5.657 -9.647 -19.635 1.00 95.56 90 ALA A C 1
ATOM 662 O O . ALA A 1 90 ? 4.598 -9.157 -19.257 1.00 95.56 90 ALA A O 1
ATOM 663 N N . ASP A 1 91 ? 5.825 -10.959 -19.782 1.00 95.88 91 ASP A N 1
ATOM 664 C CA . ASP A 1 91 ? 4.767 -11.961 -19.603 1.00 95.88 91 ASP A CA 1
ATOM 665 C C . ASP A 1 91 ? 4.734 -12.527 -18.172 1.00 95.88 91 ASP A C 1
ATOM 667 O O . ASP A 1 91 ? 3.801 -13.227 -17.775 1.00 95.88 91 ASP A O 1
ATOM 671 N N . SER A 1 92 ? 5.755 -12.229 -17.360 1.00 95.62 92 SER A N 1
ATOM 672 C CA . SER A 1 92 ? 5.865 -12.699 -15.975 1.00 95.62 92 SER A CA 1
ATOM 673 C C . SER A 1 92 ? 6.549 -11.692 -15.048 1.00 95.62 92 SER A C 1
ATOM 675 O O . SER A 1 92 ? 7.282 -10.802 -15.486 1.00 95.62 92 SER A O 1
ATOM 677 N N . ILE A 1 93 ? 6.367 -11.864 -13.731 1.00 94.81 93 ILE A N 1
ATOM 678 C CA . ILE A 1 93 ? 7.049 -11.050 -12.707 1.00 94.81 93 ILE A CA 1
ATOM 679 C C . ILE A 1 93 ? 8.572 -11.180 -12.836 1.00 94.81 93 ILE A C 1
ATOM 681 O O . ILE A 1 93 ? 9.274 -10.169 -12.806 1.00 94.81 93 ILE A O 1
ATOM 685 N N . SER A 1 94 ? 9.084 -12.398 -13.026 1.00 95.69 94 SER A N 1
ATOM 686 C CA . SER A 1 94 ? 10.521 -12.649 -13.184 1.00 95.69 94 SER A CA 1
ATOM 687 C C . SER A 1 94 ? 11.091 -11.967 -14.428 1.00 95.69 94 SER A C 1
ATOM 689 O O . SER A 1 94 ? 12.198 -11.433 -14.404 1.00 95.69 94 SER A O 1
ATOM 691 N N . GLU A 1 95 ? 10.331 -11.934 -15.522 1.00 95.81 95 GLU A N 1
ATOM 692 C CA . GLU A 1 95 ? 10.724 -11.214 -16.730 1.00 95.81 95 GLU A CA 1
ATOM 693 C C . GLU A 1 95 ? 10.712 -9.700 -16.516 1.00 95.81 95 GLU A C 1
ATOM 695 O O . GLU A 1 95 ? 11.686 -9.026 -16.851 1.00 95.81 95 GLU A O 1
ATOM 700 N N . LEU A 1 96 ? 9.677 -9.173 -15.857 1.00 95.25 96 LEU A N 1
ATOM 701 C CA . LEU A 1 96 ? 9.607 -7.767 -15.469 1.00 95.25 96 LEU A CA 1
ATOM 702 C C . LEU A 1 96 ? 10.768 -7.366 -14.550 1.00 95.25 96 LEU A C 1
ATOM 704 O O . LEU A 1 96 ? 11.229 -6.234 -14.600 1.00 95.25 96 LEU A O 1
ATOM 708 N N . GLN A 1 97 ? 11.226 -8.240 -13.650 1.00 94.69 97 GLN A N 1
ATOM 709 C CA . GLN A 1 97 ? 12.404 -7.990 -12.807 1.00 94.69 97 GLN A CA 1
ATOM 710 C C . GLN A 1 97 ? 13.703 -7.917 -13.624 1.00 94.69 97 GLN A C 1
ATOM 712 O O . GLN A 1 97 ? 14.556 -7.103 -13.294 1.00 94.69 97 GLN A O 1
ATOM 717 N N . ARG A 1 98 ? 13.8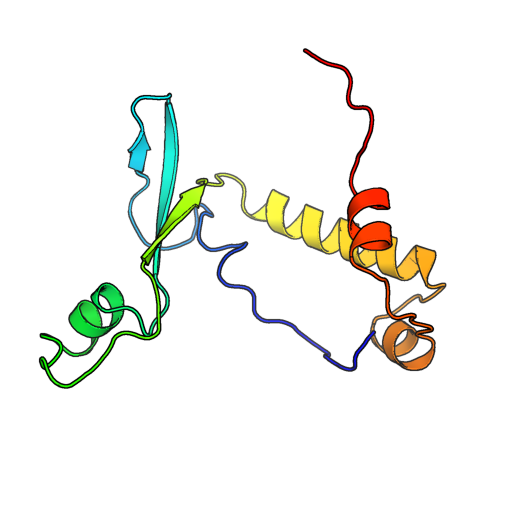45 -8.708 -14.696 1.00 93.56 98 ARG A N 1
ATOM 718 C CA . ARG A 1 98 ? 15.048 -8.718 -15.551 1.00 93.56 98 ARG A CA 1
ATOM 719 C C . ARG A 1 98 ? 15.079 -7.592 -16.584 1.00 93.56 98 ARG A C 1
ATOM 721 O O . ARG A 1 98 ? 16.151 -7.079 -16.878 1.00 93.56 98 ARG A O 1
ATOM 728 N N . LYS A 1 99 ? 13.924 -7.241 -17.158 1.00 92.12 99 LYS A N 1
ATOM 729 C CA . LYS A 1 99 ? 13.801 -6.262 -18.252 1.00 92.12 99 LYS A CA 1
ATOM 730 C C . LYS A 1 99 ? 13.575 -4.821 -17.790 1.00 92.12 99 LYS A C 1
ATOM 732 O O . LYS A 1 99 ? 13.532 -3.933 -18.638 1.00 92.12 99 LYS A O 1
ATOM 737 N N . LEU A 1 100 ? 13.348 -4.584 -16.493 1.00 87.19 100 LEU A N 1
ATOM 738 C CA . LEU A 1 100 ? 12.920 -3.272 -16.005 1.00 87.19 100 LEU A CA 1
ATOM 739 C C . LEU A 1 100 ? 13.895 -2.169 -16.440 1.00 87.19 100 LEU A C 1
ATOM 741 O O . LEU A 1 100 ? 15.031 -2.125 -15.979 1.00 87.19 100 LEU A O 1
ATOM 745 N N . ASN A 1 101 ? 13.384 -1.212 -17.210 1.00 89.00 101 ASN A N 1
ATOM 746 C CA . ASN A 1 101 ? 13.972 0.114 -17.330 1.00 89.00 101 ASN A CA 1
ATOM 747 C C . ASN A 1 101 ? 13.166 1.069 -16.452 1.00 89.00 101 ASN A C 1
ATOM 749 O O . ASN A 1 101 ? 11.937 1.090 -16.522 1.00 89.00 101 ASN A O 1
ATOM 753 N N . TYR A 1 102 ? 13.846 1.846 -15.615 1.00 90.69 102 TYR A N 1
ATOM 754 C CA . TYR A 1 102 ? 13.206 2.823 -14.743 1.00 90.69 102 TYR A CA 1
ATOM 755 C C . TYR A 1 102 ? 13.953 4.150 -14.790 1.00 90.69 102 TYR A C 1
ATOM 757 O O . TYR A 1 102 ? 15.147 4.210 -15.078 1.00 90.69 102 TYR A O 1
ATOM 765 N N . VAL A 1 103 ? 13.226 5.218 -14.486 1.00 93.62 103 VAL A N 1
ATOM 766 C CA . VAL A 1 103 ? 13.764 6.570 -14.364 1.00 93.62 103 VAL A CA 1
ATOM 767 C C . VAL A 1 103 ? 13.293 7.172 -13.049 1.00 93.62 103 VAL A C 1
ATOM 769 O O . VAL A 1 103 ? 12.231 6.815 -12.535 1.00 93.62 103 VAL A O 1
ATOM 772 N N . ILE A 1 104 ? 14.082 8.087 -12.496 1.00 95.00 104 ILE A N 1
ATOM 773 C CA . ILE A 1 104 ? 13.672 8.875 -11.335 1.00 95.00 104 ILE A CA 1
ATOM 774 C C . ILE A 1 104 ? 12.920 10.097 -11.856 1.00 95.00 104 ILE A C 1
ATOM 776 O O . ILE A 1 104 ? 13.449 10.859 -12.663 1.00 95.00 104 ILE A O 1
ATOM 780 N N . VAL A 1 105 ? 11.687 10.278 -11.394 1.00 95.38 105 VAL A N 1
ATOM 781 C CA . VAL A 1 105 ? 10.851 11.426 -11.755 1.00 95.38 105 VAL A CA 1
ATOM 782 C C . VAL A 1 105 ? 10.948 12.522 -10.699 1.00 95.38 105 VAL A C 1
ATOM 784 O O . VAL A 1 105 ? 11.069 12.250 -9.504 1.00 95.38 105 VAL A O 1
ATOM 787 N N . THR A 1 106 ? 10.882 13.778 -11.137 1.00 97.44 106 THR A N 1
ATOM 788 C CA . THR A 1 106 ? 10.802 14.930 -10.232 1.00 97.44 106 THR A CA 1
ATOM 789 C C . THR A 1 106 ? 9.398 15.058 -9.638 1.00 97.44 106 THR A C 1
ATOM 791 O O . THR A 1 106 ? 8.428 14.484 -10.141 1.00 97.44 106 THR A O 1
ATOM 794 N N . GLN A 1 107 ? 9.259 15.879 -8.594 1.00 95.25 107 GLN A N 1
ATOM 795 C CA . GLN A 1 107 ? 7.950 16.199 -8.019 1.00 95.25 107 GLN A CA 1
ATOM 796 C C . GLN A 1 107 ? 6.978 16.776 -9.064 1.00 95.25 107 GLN A C 1
ATOM 798 O O . GLN A 1 107 ? 5.795 16.440 -9.044 1.00 95.25 107 GLN A O 1
ATOM 803 N N . ALA A 1 108 ? 7.473 17.605 -9.991 1.00 95.12 108 ALA A N 1
ATOM 804 C CA . ALA A 1 108 ? 6.666 18.166 -11.074 1.00 95.12 108 ALA A CA 1
ATOM 805 C C . ALA A 1 108 ? 6.141 17.068 -12.016 1.00 95.12 108 ALA A C 1
ATOM 807 O O . ALA A 1 108 ? 4.942 17.026 -12.278 1.00 95.12 108 ALA A O 1
ATOM 808 N N . GLY A 1 109 ? 6.996 16.119 -12.420 1.00 94.56 109 GLY A N 1
ATOM 809 C CA . GLY A 1 109 ? 6.585 14.979 -13.250 1.00 94.56 109 GLY A CA 1
ATOM 810 C C . GLY A 1 109 ? 5.551 14.076 -12.566 1.00 94.56 109 GLY A C 1
ATOM 811 O O . GLY A 1 109 ? 4.625 13.581 -13.207 1.00 94.56 109 GLY A O 1
ATOM 812 N N . ARG A 1 110 ? 5.636 13.908 -11.236 1.00 92.38 110 ARG A N 1
ATOM 813 C CA . ARG A 1 110 ? 4.594 13.206 -10.466 1.00 92.38 110 ARG A CA 1
ATOM 814 C C . ARG A 1 110 ? 3.244 13.923 -10.537 1.00 92.38 110 ARG A C 1
ATOM 816 O O . ARG A 1 110 ? 2.229 13.253 -10.686 1.00 92.38 110 ARG A O 1
ATOM 823 N N . ILE A 1 111 ? 3.223 15.248 -10.388 1.00 92.06 111 ILE A N 1
ATOM 824 C CA . ILE A 1 111 ? 1.982 16.040 -10.456 1.00 92.06 111 ILE A CA 1
ATOM 825 C C . ILE A 1 111 ? 1.372 15.947 -11.856 1.00 92.06 111 ILE A C 1
ATOM 827 O O . ILE A 1 111 ? 0.17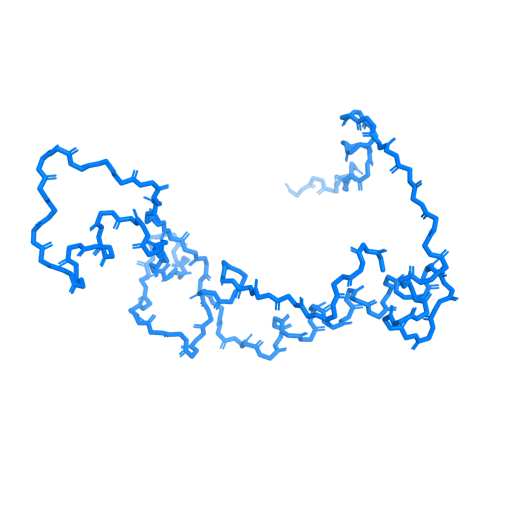5 15.719 -11.974 1.00 92.06 111 ILE A O 1
ATOM 831 N N . GLU A 1 112 ? 2.195 16.051 -12.898 1.00 92.75 112 GLU A N 1
ATOM 832 C CA . GLU A 1 112 ? 1.769 15.906 -14.294 1.00 92.75 112 GLU A CA 1
ATOM 833 C C . GLU A 1 112 ? 1.151 14.529 -14.588 1.00 92.75 112 GLU A C 1
ATOM 835 O O . GLU A 1 112 ? 0.193 14.425 -15.348 1.00 92.75 112 GLU A O 1
ATOM 840 N N . SER A 1 113 ? 1.661 13.473 -13.948 1.00 89.12 113 SER A N 1
ATOM 841 C CA . SER A 1 113 ? 1.181 12.097 -14.147 1.00 89.12 113 SER A CA 1
ATOM 842 C C . SER A 1 113 ? -0.171 11.819 -13.484 1.00 89.12 113 SER A C 1
ATOM 844 O O . SER A 1 113 ? -0.823 10.825 -13.807 1.00 89.12 113 SER A O 1
ATOM 846 N N . LEU A 1 114 ? -0.587 12.652 -12.524 1.00 89.62 114 LEU A N 1
ATOM 847 C CA . LEU A 1 114 ? -1.919 12.547 -11.940 1.00 89.62 114 LEU A CA 1
ATOM 848 C C . LEU A 1 114 ? -2.961 13.048 -12.949 1.00 89.62 114 LEU A C 1
ATOM 850 O O . LEU A 1 114 ? -2.664 13.945 -13.744 1.00 89.62 114 LEU A O 1
ATOM 854 N N . PRO A 1 115 ? -4.196 12.513 -12.907 1.00 86.38 115 PRO A N 1
ATOM 855 C CA . PRO A 1 115 ? -5.290 13.061 -13.691 1.00 86.38 115 PRO A CA 1
ATOM 856 C C . PRO A 1 115 ? -5.394 14.574 -13.472 1.00 86.38 115 PRO A C 1
ATOM 858 O O . PRO A 1 115 ? -5.581 15.040 -12.349 1.00 86.38 115 PRO A O 1
ATOM 861 N N . HIS A 1 116 ? -5.251 15.335 -14.550 1.00 77.25 116 HIS A N 1
ATOM 862 C CA . HIS A 1 116 ? -5.360 16.788 -14.561 1.00 77.25 116 HIS A CA 1
ATOM 863 C C . HIS A 1 116 ? -6.376 17.196 -15.634 1.00 77.25 116 HIS A C 1
ATOM 865 O O . HIS A 1 116 ? -6.477 16.535 -16.665 1.00 77.25 116 HIS A O 1
ATOM 871 N N . LYS A 1 117 ? -7.134 18.277 -15.388 1.00 73.00 117 LYS A N 1
ATOM 872 C CA . LYS A 1 117 ? -8.305 18.704 -16.191 1.00 73.00 117 LYS A CA 1
ATOM 873 C C . LYS A 1 117 ? -9.485 17.725 -16.124 1.00 73.00 117 LYS A C 1
ATOM 875 O O . LYS A 1 117 ? -10.001 17.269 -17.142 1.00 73.00 117 LYS A O 1
ATOM 880 N N . LEU A 1 118 ? -9.896 17.399 -14.902 1.00 78.06 118 LEU A N 1
ATOM 881 C CA . LEU A 1 118 ? -11.141 16.673 -14.664 1.00 78.06 118 LEU A CA 1
ATOM 882 C C . LEU A 1 118 ? -12.331 17.567 -15.037 1.00 78.06 118 LEU A C 1
ATOM 884 O O . LEU A 1 118 ? -12.249 18.788 -14.907 1.00 78.06 118 LEU A O 1
ATOM 888 N N . LEU A 1 119 ? -13.417 16.959 -15.516 1.00 76.75 119 LEU A N 1
ATOM 889 C CA . LEU A 1 119 ? -14.680 17.668 -15.699 1.00 76.75 119 LEU A CA 1
ATOM 890 C C . LEU A 1 119 ? -15.141 18.146 -14.317 1.00 76.75 119 LEU A C 1
ATOM 892 O O . LEU A 1 119 ? -15.310 17.324 -13.417 1.00 76.75 119 LEU A O 1
ATOM 896 N N . GLU A 1 120 ? -15.276 19.460 -14.140 1.00 67.50 120 GLU A N 1
ATOM 897 C CA . GLU A 1 120 ? -15.901 20.018 -12.942 1.00 67.50 120 GLU A CA 1
ATOM 898 C C . GLU A 1 120 ? -17.371 19.581 -12.935 1.00 67.50 120 GLU A C 1
ATOM 900 O O . GLU A 1 120 ? -18.084 19.775 -13.924 1.00 67.50 120 GLU A O 1
ATOM 905 N N . GLY A 1 121 ? -17.773 18.901 -11.860 1.00 50.22 121 GLY A N 1
ATOM 906 C CA . GLY A 1 121 ? -19.160 18.536 -11.578 1.00 50.22 121 GLY A CA 1
ATOM 907 C C . GLY A 1 121 ? -19.852 19.604 -10.753 1.00 50.22 121 GLY A C 1
ATOM 908 O O . GLY A 1 121 ? -19.156 20.235 -9.926 1.00 50.22 121 GLY A O 1
#

Organism: Legionella pneumophila (NCBI:txid446)

Radius of gyration: 19.57 Å; chains: 1; bounding box: 39×33×52 Å

Sequence (121 aa):
AFGADFVMIGGMLAGSAPTPGEVIQKDDGSKVKRYRGMASREAQEAFLGQMHEWKTAEGVATEVPFKENPDGIIADIIGGLRSGLTYAGADSISELQRKLNYVIVTQAGRIESLPHKLLEG

Foldseek 3Di:
DAPDPDDDDPQLQVQEPPHDADWDQDPVRFTKGKDKDCLAQVNCCVPVNHDDPVDDRPIDIDIHGHDHDSVVSVVVVVVVVVVVCVVQVHPDPVRCNVSDDDDDDDPVVVVVPPDDDDPDD